Protein AF-A0A9D4F7D3-F1 (afdb_monomer_lite)

Organism: Dreissena polymorpha (NCBI:txid45954)

Structure (mmCIF, N/CA/C/O backbone):
data_AF-A0A9D4F7D3-F1
#
_entry.id   AF-A0A9D4F7D3-F1
#
loop_
_atom_site.group_PDB
_atom_site.id
_atom_site.type_symbol
_atom_site.label_atom_id
_atom_site.label_alt_id
_atom_site.label_comp_id
_atom_site.label_asym_id
_atom_site.label_entity_id
_atom_site.label_seq_id
_atom_site.pdbx_PDB_ins_code
_atom_site.Cartn_x
_atom_site.Cartn_y
_atom_site.Cartn_z
_atom_site.occupancy
_atom_site.B_iso_or_equiv
_atom_site.auth_seq_id
_atom_site.auth_comp_id
_atom_site.auth_asym_id
_atom_site.auth_atom_id
_atom_site.pdbx_PDB_model_num
ATOM 1 N N . MET A 1 1 ? 9.904 -4.548 19.877 1.00 47.97 1 MET A N 1
ATOM 2 C CA . MET A 1 1 ? 9.445 -5.482 18.824 1.00 47.97 1 MET A CA 1
ATOM 3 C C . MET A 1 1 ? 9.017 -4.656 17.615 1.00 47.97 1 MET A C 1
ATOM 5 O O . MET A 1 1 ? 8.028 -3.944 17.712 1.00 47.97 1 MET A O 1
ATOM 9 N N . VAL A 1 2 ? 9.800 -4.647 16.533 1.00 51.41 2 VAL A N 1
ATOM 10 C CA . VAL A 1 2 ? 9.495 -3.861 15.319 1.00 51.41 2 VAL A CA 1
ATOM 11 C C . VAL A 1 2 ? 8.513 -4.652 14.451 1.00 51.41 2 VAL A C 1
ATOM 13 O O . VAL A 1 2 ? 8.758 -5.824 14.174 1.00 51.41 2 VAL A O 1
ATOM 16 N N . ARG A 1 3 ? 7.395 -4.039 14.040 1.00 65.25 3 ARG A N 1
ATOM 17 C CA . ARG A 1 3 ? 6.383 -4.671 13.177 1.00 65.25 3 ARG A CA 1
ATOM 18 C C . ARG A 1 3 ? 6.552 -4.198 11.731 1.00 65.25 3 ARG A C 1
ATOM 20 O O . ARG A 1 3 ? 6.051 -3.143 11.365 1.00 65.25 3 ARG A O 1
ATOM 27 N N . PHE A 1 4 ? 7.263 -4.975 10.916 1.00 70.88 4 PHE A N 1
ATOM 28 C CA . PHE A 1 4 ? 7.589 -4.608 9.528 1.00 70.88 4 PHE A CA 1
ATOM 29 C C . PHE A 1 4 ? 6.415 -4.728 8.540 1.00 70.88 4 PHE A C 1
ATOM 31 O O . PHE A 1 4 ? 6.457 -4.118 7.479 1.00 70.88 4 PHE A O 1
ATOM 38 N N . TYR A 1 5 ? 5.371 -5.490 8.886 1.00 79.19 5 TYR A N 1
ATOM 39 C CA . TYR A 1 5 ? 4.211 -5.764 8.023 1.00 79.19 5 TYR A CA 1
ATOM 40 C C . TYR A 1 5 ? 2.892 -5.250 8.615 1.00 79.19 5 TYR A C 1
ATOM 42 O O . TYR A 1 5 ? 1.821 -5.699 8.209 1.00 79.19 5 TYR A O 1
ATOM 50 N N . ALA A 1 6 ? 2.966 -4.352 9.601 1.00 83.69 6 ALA A N 1
ATOM 51 C CA . ALA A 1 6 ? 1.788 -3.839 10.281 1.00 83.69 6 ALA A CA 1
ATOM 52 C C . ALA A 1 6 ? 1.385 -2.464 9.750 1.00 83.69 6 ALA A C 1
ATOM 54 O O . ALA A 1 6 ? 2.209 -1.554 9.659 1.00 83.69 6 ALA A O 1
ATOM 55 N N . ILE A 1 7 ? 0.095 -2.308 9.469 1.00 85.38 7 ILE A N 1
ATOM 56 C CA . ILE A 1 7 ? -0.512 -1.037 9.084 1.00 85.38 7 ILE A CA 1
ATOM 57 C C . ILE A 1 7 ? -1.523 -0.628 10.157 1.00 85.38 7 ILE A C 1
ATOM 59 O O . ILE A 1 7 ? -2.337 -1.442 10.590 1.00 85.38 7 ILE A O 1
ATOM 63 N N . GLN A 1 8 ? -1.454 0.624 10.615 1.00 87.12 8 GLN A N 1
ATOM 64 C CA . GLN A 1 8 ? -2.376 1.173 11.612 1.00 87.12 8 GLN A CA 1
ATOM 65 C C . GLN A 1 8 ? -3.703 1.564 10.951 1.00 87.12 8 GLN A C 1
ATOM 67 O O . GLN A 1 8 ? -3.715 2.350 10.008 1.00 87.12 8 GLN A O 1
ATOM 72 N N . ILE A 1 9 ? -4.811 1.060 11.496 1.00 87.88 9 ILE A N 1
ATOM 73 C CA . ILE A 1 9 ? -6.175 1.436 11.115 1.00 87.88 9 ILE A CA 1
ATOM 74 C C . ILE A 1 9 ? -6.708 2.485 12.084 1.00 87.88 9 ILE A C 1
ATOM 76 O O . ILE A 1 9 ? -6.522 2.372 13.302 1.00 87.88 9 ILE A O 1
ATOM 80 N N . TYR A 1 10 ? -7.419 3.465 11.543 1.00 88.06 10 TYR A N 1
ATOM 81 C CA . TYR A 1 10 ? -8.082 4.543 12.261 1.00 88.06 10 TYR A CA 1
ATOM 82 C C . TYR A 1 10 ? -9.601 4.429 12.121 1.00 88.06 10 TYR A C 1
ATOM 84 O O . TYR A 1 10 ? -10.120 4.110 11.058 1.00 88.06 10 TYR A O 1
ATOM 92 N N . LYS A 1 11 ? -10.340 4.690 13.192 1.00 87.88 11 LYS A N 1
ATOM 93 C CA . LYS A 1 11 ? -11.802 4.815 13.173 1.00 87.88 11 LYS A CA 1
ATOM 94 C C . LYS A 1 11 ? -12.160 6.085 13.927 1.00 87.88 11 LYS A C 1
ATOM 96 O O . LYS A 1 11 ? -11.619 6.303 15.006 1.00 87.88 11 LYS A O 1
ATOM 101 N N . GLU A 1 12 ? -13.011 6.928 13.343 1.00 87.81 12 GLU A N 1
ATOM 102 C CA . GLU A 1 12 ? -13.439 8.198 13.962 1.00 87.81 12 GLU A CA 1
ATOM 103 C C . GLU A 1 12 ? -12.246 9.076 14.399 1.00 87.81 12 GLU A C 1
ATOM 105 O O . GLU A 1 12 ? -12.205 9.619 15.500 1.00 87.81 12 GLU A O 1
ATOM 110 N N . GLY A 1 13 ? -11.206 9.140 13.559 1.00 84.94 13 GLY A N 1
ATOM 111 C CA . GLY A 1 13 ? -9.981 9.897 13.840 1.00 84.94 13 GLY A CA 1
ATOM 112 C C . GLY A 1 13 ? -9.069 9.303 14.922 1.00 84.94 13 GLY A C 1
ATOM 113 O O . GLY A 1 13 ? -8.011 9.864 15.199 1.00 84.94 13 GLY A O 1
ATOM 114 N N . LYS A 1 14 ? -9.422 8.161 15.525 1.00 87.69 14 LYS A N 1
ATOM 115 C CA . LYS A 1 14 ? -8.632 7.504 16.577 1.00 87.69 14 LYS A CA 1
ATOM 116 C C . LYS A 1 14 ? -7.991 6.218 16.074 1.00 87.69 14 LYS A C 1
ATOM 118 O O . LYS A 1 14 ? -8.592 5.467 15.306 1.00 87.69 14 LYS A O 1
ATOM 123 N N . ALA A 1 15 ? -6.770 5.944 16.529 1.00 87.94 15 ALA A N 1
ATOM 124 C CA . ALA A 1 15 ? -6.103 4.673 16.270 1.00 87.94 15 ALA A CA 1
ATOM 125 C C . ALA A 1 15 ? -6.945 3.527 16.859 1.00 87.94 15 ALA A C 1
ATOM 127 O O . ALA A 1 15 ? -7.260 3.533 18.045 1.00 87.94 15 ALA A O 1
ATOM 128 N N . SER A 1 16 ? -7.337 2.567 16.021 1.00 89.25 16 SER A N 1
ATOM 129 C CA . SER A 1 16 ? -8.224 1.466 16.409 1.00 89.25 16 SER A CA 1
ATOM 130 C C . SER A 1 16 ? -7.450 0.169 16.640 1.00 89.25 16 SER A C 1
ATOM 132 O O . SER A 1 16 ? -7.500 -0.394 17.727 1.00 89.25 16 SER A O 1
ATOM 134 N N . HIS A 1 17 ? -6.749 -0.323 15.619 1.00 89.12 17 HIS A N 1
ATOM 135 C CA . HIS A 1 17 ? -6.009 -1.587 15.660 1.00 89.12 17 HIS A CA 1
ATOM 136 C C . HIS A 1 17 ? -4.992 -1.647 14.515 1.00 89.12 17 HIS A C 1
ATOM 138 O O . HIS A 1 17 ? -4.998 -0.797 13.626 1.00 89.12 17 HIS A O 1
ATOM 144 N N . PHE A 1 18 ? -4.134 -2.664 14.526 1.00 87.00 18 PHE A N 1
ATOM 145 C CA . PHE A 1 18 ? -3.201 -2.935 13.435 1.00 87.00 18 PHE A CA 1
ATOM 146 C C . PHE A 1 18 ? -3.695 -4.096 12.578 1.00 87.00 18 PHE A C 1
ATOM 148 O O . PHE A 1 18 ? -4.159 -5.102 13.112 1.00 87.00 18 PHE A O 1
ATOM 155 N N . VAL A 1 19 ? -3.516 -3.982 11.266 1.00 85.81 19 VAL A N 1
ATOM 156 C CA . VAL A 1 19 ? -3.547 -5.124 10.348 1.00 85.81 19 VAL A CA 1
ATOM 157 C C . VAL A 1 19 ? -2.116 -5.615 10.207 1.00 85.81 19 VAL A C 1
ATOM 159 O O . VAL A 1 19 ? -1.269 -4.865 9.729 1.00 85.81 19 VAL A O 1
ATOM 162 N N . ASP A 1 20 ? -1.838 -6.838 10.655 1.00 87.25 20 ASP A N 1
ATOM 163 C CA . ASP A 1 20 ? -0.506 -7.441 10.591 1.00 87.25 20 ASP A CA 1
ATOM 164 C C . ASP A 1 20 ? -0.456 -8.530 9.515 1.00 87.25 20 ASP A C 1
ATOM 166 O O . ASP A 1 20 ? -1.143 -9.547 9.612 1.00 87.25 20 ASP A O 1
ATOM 170 N N . ALA A 1 21 ? 0.371 -8.310 8.492 1.00 86.44 21 ALA A N 1
ATOM 171 C CA . ALA A 1 21 ? 0.563 -9.235 7.378 1.00 86.44 21 ALA A CA 1
ATOM 172 C C . ALA A 1 21 ? 1.830 -10.114 7.516 1.00 86.44 21 ALA A C 1
ATOM 174 O O . ALA A 1 21 ? 2.410 -10.583 6.523 1.00 86.44 21 ALA A O 1
ATOM 175 N N . GLN A 1 22 ? 2.314 -10.327 8.747 1.00 88.00 22 GLN A N 1
ATOM 176 C CA . GLN A 1 22 ? 3.492 -11.157 9.006 1.00 88.00 22 GLN A CA 1
ATOM 177 C C . GLN A 1 22 ? 3.275 -12.623 8.594 1.00 88.00 22 GLN A C 1
ATOM 179 O O . GLN A 1 22 ? 4.160 -13.208 7.962 1.00 88.00 22 GLN A O 1
ATOM 184 N N . ASN A 1 23 ? 2.108 -13.207 8.893 1.00 8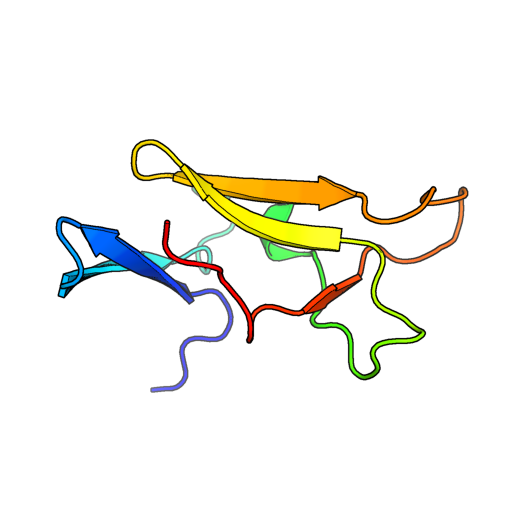8.25 23 ASN A N 1
ATOM 185 C CA . ASN A 1 23 ? 1.799 -14.600 8.560 1.00 88.25 23 ASN A CA 1
ATOM 186 C C . ASN A 1 23 ? 1.412 -14.750 7.079 1.00 88.25 23 ASN A C 1
ATOM 188 O O . ASN A 1 23 ? 0.327 -14.348 6.663 1.00 88.25 23 ASN A O 1
ATOM 192 N N . LYS A 1 24 ? 2.281 -15.388 6.286 1.00 87.19 24 LYS A N 1
ATOM 193 C CA . LYS A 1 24 ? 2.062 -15.622 4.848 1.00 87.19 24 LYS A CA 1
ATOM 194 C C . LYS A 1 24 ? 0.817 -16.465 4.542 1.00 87.19 24 LYS A C 1
ATOM 196 O O . LYS A 1 24 ? 0.234 -16.266 3.487 1.00 87.19 24 LYS A O 1
ATOM 201 N N . ALA A 1 25 ? 0.407 -17.371 5.433 1.00 90.88 25 ALA A N 1
ATOM 202 C CA . ALA A 1 25 ? -0.751 -18.243 5.214 1.00 90.88 25 ALA A CA 1
ATOM 203 C C . ALA A 1 25 ? -2.094 -17.500 5.322 1.00 90.88 25 ALA A C 1
ATOM 205 O O . ALA A 1 25 ? -3.096 -17.958 4.786 1.00 90.88 25 ALA A O 1
ATOM 206 N N . THR A 1 26 ? -2.113 -16.354 6.008 1.00 89.12 26 THR A N 1
ATOM 207 C CA . THR A 1 26 ? -3.324 -15.554 6.255 1.00 89.12 26 THR A CA 1
ATOM 208 C C . THR A 1 26 ? -3.244 -14.158 5.636 1.00 89.12 26 THR A C 1
ATOM 210 O O . THR A 1 26 ? -4.094 -13.315 5.912 1.00 89.12 26 THR A O 1
ATOM 213 N N . SER A 1 27 ? -2.213 -13.890 4.830 1.00 89.75 27 SER A N 1
ATOM 214 C CA . SER A 1 27 ? -1.950 -12.584 4.216 1.00 89.75 27 SER A CA 1
ATOM 215 C C . SER A 1 27 ? -2.027 -12.665 2.699 1.00 89.75 27 SER A C 1
ATOM 217 O O . SER A 1 27 ? -1.825 -13.720 2.107 1.00 89.75 27 SER A O 1
ATOM 219 N N . ASN A 1 28 ? -2.263 -11.525 2.057 1.00 88.44 28 ASN A N 1
ATOM 220 C CA . ASN A 1 28 ? -2.281 -11.425 0.603 1.00 88.44 28 ASN A CA 1
ATOM 221 C C . ASN A 1 28 ? -0.940 -10.899 0.049 1.00 88.44 28 ASN A C 1
ATOM 223 O O . ASN A 1 28 ? 0.030 -10.664 0.775 1.00 88.44 28 ASN A O 1
ATOM 227 N N . TRP A 1 29 ? -0.902 -10.688 -1.266 1.00 87.94 29 TRP A N 1
ATOM 228 C CA . TRP A 1 29 ? 0.265 -10.215 -2.012 1.00 87.94 29 TRP A CA 1
ATOM 229 C C . TRP A 1 29 ? 0.730 -8.796 -1.634 1.00 87.94 29 TRP A C 1
ATOM 231 O O . TRP A 1 29 ? 1.893 -8.462 -1.859 1.00 87.94 29 TRP A O 1
ATOM 241 N N . MET A 1 30 ? -0.125 -7.971 -1.017 1.00 85.31 30 MET A N 1
ATOM 242 C CA . MET A 1 30 ? 0.203 -6.583 -0.661 1.00 85.31 30 MET A CA 1
ATOM 243 C C . MET A 1 30 ? 1.366 -6.482 0.331 1.00 85.31 30 MET A C 1
ATOM 245 O O . MET A 1 30 ? 2.081 -5.486 0.331 1.00 85.31 30 MET A O 1
ATOM 249 N N . ARG A 1 31 ? 1.630 -7.538 1.113 1.00 86.69 31 ARG A N 1
ATOM 250 C CA . ARG A 1 31 ? 2.777 -7.616 2.035 1.00 86.69 31 ARG A CA 1
ATOM 251 C C . ARG A 1 31 ? 4.148 -7.502 1.356 1.00 86.69 31 ARG A C 1
ATOM 253 O O . ARG A 1 31 ? 5.140 -7.297 2.045 1.00 86.69 31 ARG A O 1
ATOM 260 N N . TYR A 1 32 ? 4.219 -7.736 0.045 1.00 85.06 32 TYR A N 1
ATOM 261 C CA . TYR A 1 32 ? 5.463 -7.709 -0.730 1.00 85.06 32 TYR A CA 1
AT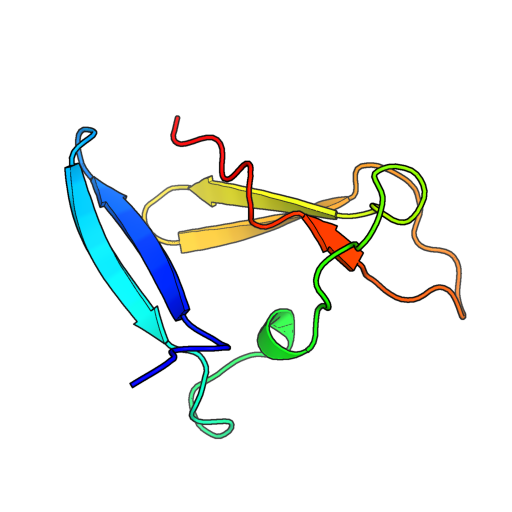OM 262 C C . TYR A 1 32 ? 5.700 -6.368 -1.434 1.00 85.06 32 TYR A C 1
ATOM 264 O O . TYR A 1 32 ? 6.748 -6.188 -2.051 1.00 85.06 32 TYR A O 1
ATOM 272 N N . VAL A 1 33 ? 4.745 -5.433 -1.361 1.00 85.25 33 VAL A N 1
ATOM 273 C CA . VAL A 1 33 ? 4.927 -4.077 -1.885 1.00 85.25 33 VAL A CA 1
ATOM 274 C C . VAL A 1 33 ? 5.941 -3.356 -1.007 1.00 85.25 33 VAL A C 1
ATOM 276 O O . VAL A 1 33 ? 5.755 -3.232 0.203 1.00 85.25 33 VAL A O 1
ATOM 279 N N . ASN A 1 34 ? 7.020 -2.879 -1.621 1.00 84.06 34 ASN A N 1
ATOM 280 C CA . ASN A 1 34 ? 8.099 -2.232 -0.890 1.00 84.06 34 ASN A CA 1
ATOM 281 C C . ASN A 1 34 ? 7.770 -0.779 -0.554 1.00 84.06 34 ASN A C 1
ATOM 283 O O . ASN A 1 34 ? 7.005 -0.100 -1.248 1.00 84.06 34 ASN A O 1
ATOM 287 N N . CYS A 1 35 ? 8.400 -0.287 0.511 1.00 81.25 35 CYS A N 1
ATOM 288 C CA . CYS A 1 35 ? 8.396 1.134 0.814 1.00 81.25 35 CYS A CA 1
ATOM 289 C C . CYS A 1 35 ? 9.187 1.892 -0.259 1.00 81.25 35 CYS A C 1
ATOM 291 O O . CYS A 1 35 ? 10.347 1.573 -0.518 1.00 81.25 35 CYS A O 1
ATOM 293 N N . ALA A 1 36 ? 8.582 2.922 -0.849 1.00 82.50 36 ALA A N 1
ATOM 294 C CA . ALA A 1 36 ? 9.304 3.844 -1.719 1.00 82.50 36 ALA A CA 1
ATOM 295 C C . ALA A 1 36 ? 10.340 4.626 -0.891 1.00 82.50 36 ALA A C 1
ATOM 297 O O . ALA A 1 36 ? 9.979 5.255 0.107 1.00 82.50 36 ALA A O 1
ATOM 298 N N . MET A 1 37 ? 11.616 4.595 -1.296 1.00 77.12 37 MET A N 1
ATOM 299 C CA . MET A 1 37 ? 12.670 5.376 -0.630 1.00 77.12 37 MET A CA 1
ATOM 300 C C . MET A 1 37 ? 12.610 6.856 -1.011 1.00 77.12 37 MET A C 1
ATOM 302 O O . MET A 1 37 ? 12.908 7.724 -0.192 1.00 77.12 37 MET A O 1
ATOM 306 N N . THR A 1 38 ? 12.184 7.152 -2.239 1.00 79.44 38 THR A N 1
ATOM 307 C CA . THR A 1 38 ? 12.029 8.515 -2.746 1.00 79.44 38 THR A CA 1
ATOM 308 C C . THR A 1 38 ? 10.648 8.713 -3.372 1.00 79.44 38 THR A C 1
ATOM 310 O O . THR A 1 38 ? 9.991 7.761 -3.798 1.00 79.44 38 THR A O 1
ATOM 313 N N . LYS A 1 39 ? 10.202 9.972 -3.480 1.00 75.94 39 LYS A N 1
ATOM 314 C CA . LYS A 1 39 ? 8.974 10.312 -4.224 1.00 75.94 39 LYS A CA 1
ATOM 315 C C . LYS A 1 39 ? 9.080 9.963 -5.713 1.00 75.94 39 LYS A C 1
ATOM 317 O O . LYS A 1 39 ? 8.064 9.691 -6.342 1.00 75.94 39 LYS A O 1
ATOM 322 N N . ALA A 1 40 ? 10.293 9.957 -6.272 1.00 79.88 40 ALA A N 1
ATOM 323 C CA . ALA A 1 40 ? 10.521 9.583 -7.664 1.00 79.88 40 ALA A CA 1
ATOM 324 C C . ALA A 1 40 ? 10.235 8.090 -7.901 1.00 79.88 40 ALA A C 1
ATOM 326 O O . ALA A 1 40 ? 9.656 7.735 -8.927 1.00 79.88 40 ALA A O 1
ATOM 327 N N . ASP A 1 41 ? 10.533 7.235 -6.922 1.00 79.00 41 ASP A N 1
ATOM 328 C CA . ASP A 1 41 ? 10.292 5.787 -7.008 1.00 79.00 41 ASP A CA 1
ATOM 329 C C . ASP A 1 41 ? 8.839 5.406 -6.693 1.00 79.00 41 ASP A C 1
ATOM 331 O O . ASP A 1 41 ? 8.380 4.323 -7.052 1.00 79.00 41 ASP A O 1
ATOM 335 N N . GLN A 1 42 ? 8.082 6.297 -6.046 1.00 83.31 42 GLN A N 1
ATOM 336 C CA . GLN A 1 42 ? 6.694 6.042 -5.680 1.00 83.31 42 GLN A CA 1
ATOM 337 C C . GLN A 1 42 ? 5.811 5.891 -6.926 1.00 83.31 42 GLN A C 1
ATOM 339 O O . GLN A 1 42 ? 5.705 6.804 -7.748 1.00 83.31 42 GLN A O 1
ATOM 344 N N . ASN A 1 43 ? 5.128 4.752 -7.040 1.00 87.06 43 ASN A N 1
ATOM 345 C CA . ASN A 1 43 ? 4.085 4.513 -8.041 1.00 87.06 43 ASN A CA 1
ATOM 346 C C . ASN A 1 43 ? 2.738 4.116 -7.428 1.00 87.06 43 ASN A C 1
ATOM 348 O O . ASN A 1 43 ? 1.724 4.199 -8.117 1.00 87.06 43 ASN A O 1
ATOM 352 N N . LEU A 1 44 ? 2.711 3.773 -6.139 1.00 87.69 44 LEU A N 1
ATOM 353 C CA . LEU A 1 44 ? 1.502 3.461 -5.385 1.00 87.69 44 LEU A CA 1
ATOM 354 C C . LEU A 1 44 ? 1.285 4.442 -4.223 1.00 87.69 44 LEU A C 1
ATOM 356 O O . LEU A 1 44 ? 2.233 4.971 -3.631 1.00 87.69 44 LEU A O 1
ATOM 360 N N . VAL A 1 45 ? 0.024 4.643 -3.854 1.00 86.62 45 VAL A N 1
ATOM 361 C CA . VAL A 1 45 ? -0.395 5.298 -2.610 1.00 86.62 45 VAL A CA 1
ATOM 362 C C . VAL A 1 45 ? -1.278 4.357 -1.802 1.00 86.62 45 VAL A C 1
ATOM 364 O O . VAL A 1 45 ? -2.157 3.702 -2.360 1.00 86.62 45 VAL A O 1
ATOM 367 N N . ALA A 1 46 ? -1.035 4.285 -0.494 1.00 85.25 46 ALA A N 1
ATOM 368 C CA . ALA A 1 46 ? -1.879 3.563 0.447 1.00 85.25 46 ALA A CA 1
ATOM 369 C C . ALA A 1 46 ? -2.955 4.498 0.989 1.00 85.25 46 ALA A C 1
ATOM 371 O O . ALA A 1 46 ? -2.639 5.602 1.431 1.00 85.25 46 ALA A O 1
ATOM 372 N N . PHE A 1 47 ? -4.197 4.040 1.029 1.00 85.56 47 PHE A N 1
ATOM 373 C CA . PHE A 1 47 ? -5.276 4.762 1.689 1.00 85.56 47 PHE A CA 1
ATOM 374 C C . PHE A 1 47 ? -6.169 3.792 2.447 1.00 85.56 47 PHE A C 1
ATOM 376 O O . PHE A 1 47 ? -6.275 2.608 2.113 1.00 85.56 47 PHE A O 1
ATOM 383 N N . GLN A 1 48 ? -6.796 4.308 3.498 1.00 87.62 48 GLN A N 1
ATOM 384 C CA . GLN A 1 48 ? -7.757 3.551 4.272 1.00 87.62 48 GLN A CA 1
ATOM 385 C C . GLN A 1 48 ? -9.165 3.824 3.750 1.00 87.62 48 GLN A C 1
ATOM 387 O O . GLN A 1 48 ? -9.554 4.976 3.576 1.00 87.62 48 GLN A O 1
ATOM 392 N N . TYR A 1 49 ? -9.954 2.773 3.546 1.00 87.50 49 TYR A N 1
ATOM 393 C CA . TYR A 1 49 ? -11.347 2.896 3.132 1.00 87.50 49 TYR A CA 1
ATOM 394 C C . TYR A 1 49 ? -12.191 1.774 3.733 1.00 87.50 49 TYR A C 1
ATOM 396 O O . TYR A 1 49 ? -11.798 0.612 3.695 1.00 87.50 49 TYR A O 1
ATOM 404 N N . LYS A 1 50 ? -13.343 2.110 4.329 1.00 86.44 50 LYS A N 1
ATOM 405 C CA . LYS A 1 50 ? -14.283 1.142 4.940 1.00 86.44 50 LYS A CA 1
ATOM 406 C C . LYS A 1 50 ? -13.616 0.079 5.842 1.00 86.44 50 LYS A C 1
ATOM 408 O O . LYS A 1 50 ? -14.008 -1.081 5.845 1.00 86.44 50 LYS A O 1
ATOM 413 N N . GLY A 1 51 ? -12.603 0.478 6.617 1.00 81.06 51 GLY A N 1
ATOM 414 C CA . GLY A 1 51 ? -11.880 -0.408 7.540 1.00 81.06 51 GLY A CA 1
ATOM 415 C C . GLY A 1 51 ? -10.813 -1.306 6.902 1.00 81.06 51 GLY A C 1
ATOM 416 O O . GLY A 1 51 ? -10.207 -2.096 7.618 1.00 81.06 51 GLY A O 1
ATOM 417 N N . GLY A 1 52 ? -10.562 -1.179 5.596 1.00 83.19 52 GLY A N 1
ATOM 418 C CA . GLY A 1 52 ? -9.474 -1.850 4.883 1.00 83.19 52 GLY A CA 1
ATOM 419 C C . GLY A 1 52 ? -8.401 -0.879 4.389 1.00 83.19 52 GLY A C 1
ATOM 420 O O . GLY A 1 52 ? -8.603 0.337 4.378 1.00 83.19 52 GLY A O 1
ATOM 421 N N . ILE A 1 53 ? -7.266 -1.434 3.958 1.00 87.56 53 ILE A N 1
ATOM 422 C CA . ILE A 1 53 ? -6.178 -0.703 3.299 1.00 87.56 53 ILE A CA 1
ATOM 423 C C . ILE A 1 53 ? -6.158 -1.083 1.829 1.00 87.56 53 ILE A C 1
ATOM 425 O O . ILE A 1 53 ? -6.202 -2.263 1.485 1.00 87.56 53 ILE A O 1
ATOM 429 N N . PHE A 1 54 ? -6.044 -0.076 0.977 1.00 86.69 54 PHE A N 1
ATOM 430 C CA . PHE A 1 54 ? -6.021 -0.227 -0.467 1.00 86.69 54 PHE A CA 1
ATOM 431 C C . PHE A 1 54 ? -4.807 0.497 -1.040 1.00 86.69 54 PHE A C 1
ATOM 433 O O . PHE A 1 54 ? -4.358 1.506 -0.490 1.00 86.69 54 PHE A O 1
ATOM 440 N N . TYR A 1 55 ? -4.287 -0.017 -2.156 1.00 87.81 55 TYR A N 1
ATOM 441 C CA . TYR A 1 55 ? -3.262 0.658 -2.944 1.00 87.81 55 TYR A CA 1
ATOM 442 C C . TYR A 1 55 ? -3.860 1.168 -4.252 1.00 87.81 55 TYR A C 1
ATOM 444 O O . TYR A 1 55 ? -4.455 0.396 -5.000 1.00 87.81 55 TYR A O 1
ATOM 452 N N . CYS A 1 56 ? -3.654 2.450 -4.540 1.00 87.75 56 CYS A N 1
ATOM 453 C CA . CYS A 1 56 ? -3.962 3.054 -5.833 1.00 87.75 56 CYS A CA 1
ATOM 454 C C . CYS A 1 56 ? -2.671 3.395 -6.572 1.00 87.75 56 CYS 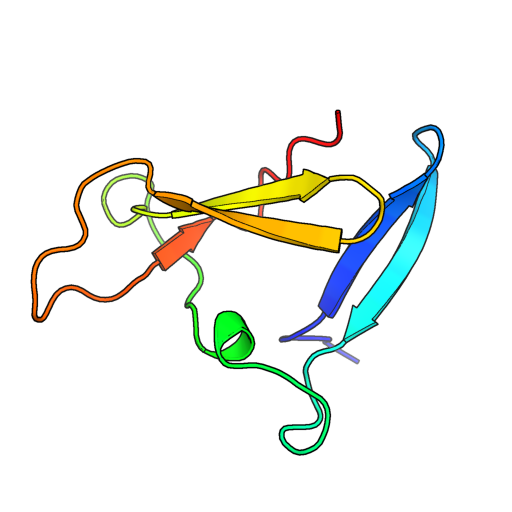A C 1
ATOM 456 O O . CYS A 1 56 ? -1.714 3.884 -5.971 1.00 87.75 56 CYS A O 1
ATOM 458 N N . THR A 1 57 ? -2.649 3.180 -7.884 1.00 88.50 57 THR A N 1
ATOM 459 C CA . THR A 1 57 ? -1.548 3.617 -8.747 1.00 88.50 57 THR A CA 1
ATOM 460 C C . THR A 1 57 ? -1.605 5.124 -8.963 1.00 88.50 57 THR A C 1
ATOM 462 O O . THR A 1 57 ? -2.607 5.638 -9.449 1.00 88.50 57 THR A O 1
ATOM 465 N N . LEU A 1 58 ? -0.517 5.824 -8.640 1.00 83.56 58 LEU A N 1
ATOM 466 C CA . LEU A 1 58 ? -0.328 7.242 -8.966 1.00 83.56 58 LEU A CA 1
ATOM 467 C C . LEU A 1 58 ? 0.172 7.440 -10.402 1.00 83.56 58 LEU A C 1
ATOM 469 O O . LEU A 1 58 ? -0.069 8.477 -11.010 1.00 83.56 58 LEU A O 1
ATOM 473 N N . LYS A 1 59 ? 0.892 6.446 -10.929 1.00 83.69 59 LYS A N 1
ATOM 474 C CA . LYS A 1 59 ? 1.432 6.415 -12.291 1.00 83.69 59 LYS A CA 1
ATOM 475 C C . LYS A 1 59 ? 1.424 4.978 -12.825 1.00 83.69 59 LYS A C 1
ATOM 477 O O . LYS A 1 59 ? 1.382 4.050 -12.012 1.00 83.69 59 LYS A O 1
ATOM 482 N N . PRO A 1 60 ? 1.474 4.774 -14.153 1.00 82.62 60 PRO A N 1
ATOM 483 C CA . PRO A 1 60 ? 1.540 3.438 -14.736 1.00 82.62 60 PRO A CA 1
ATOM 484 C C . PRO A 1 60 ? 2.717 2.624 -14.179 1.00 82.62 60 PRO A C 1
ATOM 486 O O . PRO A 1 60 ? 3.835 3.130 -14.068 1.00 82.62 60 PRO A O 1
ATOM 489 N N . VAL A 1 61 ? 2.464 1.359 -13.838 1.00 84.25 61 VAL A N 1
ATOM 490 C CA . VAL A 1 61 ? 3.499 0.397 -13.436 1.00 84.25 61 VAL A CA 1
ATOM 491 C C . VAL A 1 61 ? 3.815 -0.471 -14.649 1.00 84.25 61 VAL A C 1
ATOM 493 O O . VAL A 1 61 ? 3.107 -1.434 -14.934 1.00 84.25 61 VAL A O 1
ATOM 496 N N . SER A 1 62 ? 4.844 -0.087 -15.406 1.00 85.50 62 SER A N 1
ATOM 497 C CA . SER A 1 62 ? 5.294 -0.859 -16.568 1.00 85.50 62 SER A CA 1
ATOM 498 C C . SER A 1 62 ? 5.843 -2.230 -16.149 1.00 85.50 62 SER A C 1
ATOM 500 O O . SER A 1 62 ? 6.405 -2.350 -15.054 1.00 85.50 62 SER A O 1
ATOM 502 N N . PRO A 1 63 ? 5.751 -3.263 -17.007 1.00 84.38 63 PRO A N 1
ATOM 503 C CA . PRO A 1 63 ? 6.381 -4.555 -16.747 1.00 84.38 63 PRO A CA 1
ATOM 504 C C . PRO A 1 63 ? 7.869 -4.399 -16.400 1.00 84.38 63 PRO A C 1
ATOM 506 O O . PRO A 1 63 ? 8.586 -3.644 -17.052 1.00 84.38 63 PRO A O 1
ATOM 509 N N . GLY A 1 64 ? 8.328 -5.092 -15.355 1.00 82.25 64 GLY A N 1
ATOM 510 C CA . GLY A 1 64 ? 9.710 -5.009 -14.864 1.00 82.25 64 GLY A CA 1
ATOM 511 C C . GLY A 1 64 ? 9.987 -3.866 -13.878 1.00 82.25 64 GLY A C 1
ATOM 512 O O . GLY A 1 64 ? 11.032 -3.877 -13.232 1.00 82.25 64 GLY A O 1
ATOM 513 N N . ILE A 1 65 ? 9.056 -2.922 -13.695 1.00 81.00 65 ILE A N 1
ATOM 514 C CA . ILE A 1 65 ? 9.164 -1.886 -12.662 1.00 81.00 65 ILE A CA 1
ATOM 515 C C . ILE A 1 65 ? 8.574 -2.398 -11.348 1.00 81.00 65 ILE A C 1
ATOM 517 O O . ILE A 1 65 ? 7.459 -2.916 -11.296 1.00 81.00 65 ILE A O 1
ATOM 521 N N . GLN A 1 66 ? 9.323 -2.229 -10.260 1.00 82.38 66 GLN A N 1
ATOM 522 C CA . GLN A 1 66 ? 8.884 -2.619 -8.926 1.00 82.38 66 GLN A CA 1
ATOM 523 C C . GLN A 1 66 ? 7.744 -1.724 -8.425 1.00 82.38 66 GLN A C 1
ATOM 525 O O . GLN A 1 66 ? 7.808 -0.498 -8.522 1.00 82.38 66 GLN A O 1
ATOM 530 N N . ALA A 1 67 ? 6.714 -2.333 -7.835 1.00 79.81 67 ALA A N 1
ATOM 531 C CA . ALA A 1 67 ? 5.663 -1.602 -7.136 1.00 79.81 67 ALA A CA 1
ATOM 532 C C . ALA A 1 67 ? 6.192 -1.084 -5.785 1.00 79.81 67 ALA A C 1
ATOM 534 O O . ALA A 1 67 ? 6.582 -1.870 -4.917 1.00 79.81 67 ALA A O 1
ATOM 535 N N . CYS A 1 68 ? 6.177 0.236 -5.616 1.00 82.50 68 CYS A N 1
ATOM 536 C CA . CYS A 1 68 ? 6.696 0.939 -4.451 1.00 82.50 68 CYS A CA 1
ATOM 537 C C . CYS A 1 68 ? 5.645 1.921 -3.926 1.00 82.50 68 CYS A C 1
ATOM 539 O O . CYS A 1 68 ? 5.181 2.819 -4.639 1.00 82.50 68 CYS A O 1
ATOM 541 N N . CYS A 1 69 ? 5.288 1.765 -2.653 1.00 80.69 69 CYS A N 1
ATOM 542 C CA . CYS A 1 69 ? 4.309 2.596 -1.965 1.00 80.69 69 CYS A CA 1
ATOM 543 C C . CYS A 1 69 ? 4.979 3.399 -0.852 1.00 80.69 69 CYS A C 1
ATOM 545 O O . CYS A 1 69 ? 5.767 2.860 -0.081 1.00 80.69 69 CYS A O 1
ATOM 547 N N . MET A 1 70 ? 4.631 4.674 -0.693 1.00 71.38 70 MET A N 1
ATOM 548 C CA . MET A 1 70 ? 5.037 5.427 0.493 1.00 71.38 70 MET A CA 1
ATOM 549 C C . MET A 1 70 ? 3.964 5.261 1.575 1.00 71.38 70 MET A C 1
ATOM 551 O O . MET A 1 70 ? 2.867 5.798 1.465 1.00 71.38 70 MET A O 1
ATOM 555 N N . THR A 1 71 ? 4.256 4.491 2.623 1.00 61.81 71 THR A N 1
ATOM 556 C CA . THR A 1 71 ? 3.306 4.211 3.720 1.00 61.81 71 THR A CA 1
ATOM 557 C C . THR A 1 71 ? 3.170 5.367 4.717 1.00 61.81 71 THR A C 1
ATOM 559 O O . THR A 1 71 ? 2.271 5.360 5.552 1.00 61.81 71 THR A O 1
ATOM 562 N N . LYS A 1 72 ? 4.033 6.391 4.627 1.00 52.66 72 LYS A N 1
ATOM 563 C CA . LYS A 1 72 ? 4.098 7.502 5.594 1.00 52.66 72 LYS A CA 1
ATOM 564 C C . LYS A 1 72 ? 2.996 8.559 5.434 1.00 52.66 72 LYS A C 1
ATOM 566 O O . LYS A 1 72 ? 2.868 9.427 6.288 1.00 52.66 72 LYS A O 1
ATOM 571 N N . TYR A 1 73 ? 2.206 8.475 4.367 1.00 47.16 73 TYR A N 1
ATOM 572 C CA . TYR A 1 73 ? 1.104 9.395 4.084 1.00 47.16 73 TYR A CA 1
ATOM 573 C C . TYR A 1 73 ? -0.196 8.632 3.857 1.00 47.16 73 TYR A C 1
ATOM 575 O O . TYR A 1 73 ? -0.913 8.924 2.906 1.00 47.16 73 TYR A O 1
ATOM 583 N N . MET A 1 74 ? -0.495 7.641 4.706 1.00 53.50 74 MET A N 1
ATOM 584 C CA . MET A 1 74 ? -1.856 7.115 4.790 1.00 53.50 74 MET A CA 1
ATOM 585 C C . MET A 1 74 ? -2.771 8.287 5.127 1.00 53.50 74 MET A C 1
ATOM 587 O O . MET A 1 74 ? -2.843 8.721 6.274 1.00 53.50 74 MET A O 1
ATOM 591 N N . THR A 1 75 ? -3.390 8.868 4.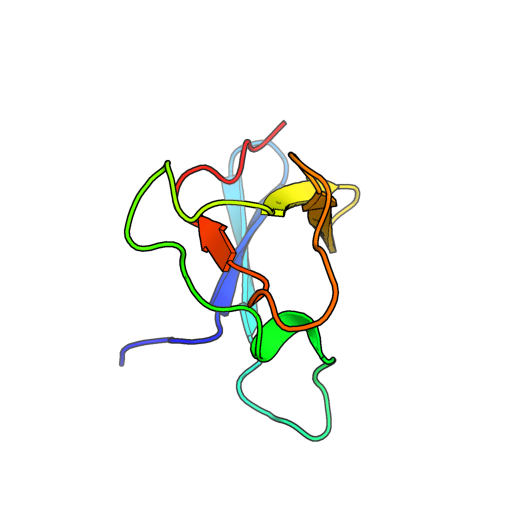104 1.00 46.25 75 THR A N 1
ATOM 592 C CA . THR A 1 75 ? -4.375 9.920 4.280 1.00 46.25 75 THR A CA 1
ATOM 593 C C . THR A 1 75 ? -5.563 9.245 4.941 1.00 46.25 75 THR A C 1
ATOM 595 O O . THR A 1 75 ? -6.300 8.491 4.307 1.00 46.25 75 THR A O 1
ATOM 598 N N . ILE A 1 76 ? -5.667 9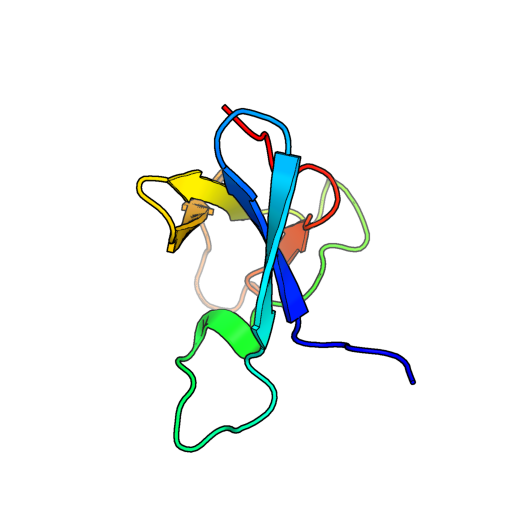.427 6.254 1.00 46.94 76 ILE A N 1
ATOM 599 C CA . ILE A 1 76 ? -6.875 9.122 7.003 1.00 46.94 76 ILE A CA 1
ATOM 600 C C . ILE A 1 76 ? -7.881 10.155 6.496 1.00 46.94 76 ILE A C 1
ATOM 602 O O . ILE A 1 76 ? -7.717 11.343 6.774 1.00 46.94 76 ILE A O 1
ATOM 606 N N . GLN A 1 77 ? -8.822 9.726 5.657 1.00 44.00 77 GLN A N 1
ATOM 607 C CA . GLN A 1 77 ? -10.048 10.492 5.451 1.00 44.00 77 GLN A CA 1
ATOM 608 C C . GLN A 1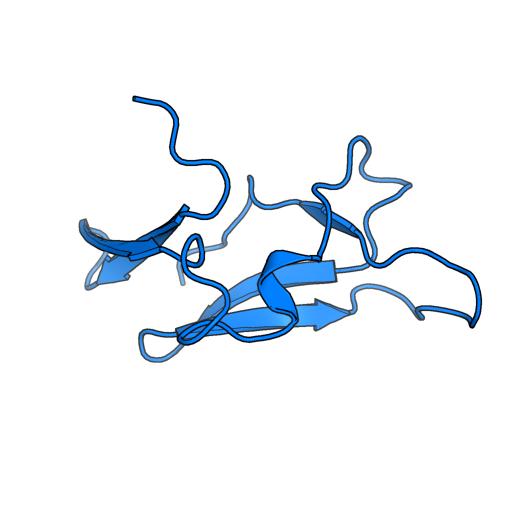 77 ? -10.987 10.260 6.630 1.00 44.00 77 GLN A C 1
ATOM 610 O O . GLN A 1 77 ? -11.011 9.114 7.142 1.00 44.00 77 GLN A O 1
#

Radius of gyration: 12.98 Å; chains: 1; bounding box: 27×29×36 Å

pLDDT: mean 80.45, std 11.96, range [44.0, 90.88]

InterPro domains:
  IPR001214 SET domain [PF21549] (4-64)
  IPR046341 SET domain superfamily [G3DSA:2.170.270.10] (2-69)

Secondary structure (DSSP, 8-state):
---TTEEEEEETTEEEEEEE---GGG--GGGGPEEPSSTTT--EEEEEETTEEEEEESS---TTPPPEEEEEEEE--

Sequence (77 aa):
MVRFYAIQIYKEGKASHFVDAQNKATSNWMRYVNCAMTKADQNLVAFQYKGGIFYCTLKPVSPGIQACCMTKYMTIQ

Foldseek 3Di:
DDQLQWAFDDDPNHTDDIDGQPDVVPHDPVSVAAADPDPVLAQWEWEDDPRDIDIDGPDDQDPPRGHHYHSPCHPHD